Protein AF-R6PJM7-F1 (afdb_monomer_lite)

Foldseek 3Di:
DALDLVQALVNLLCVLVVQCVVCVVVPPVALVSSVVVVCVVPVSQCDDPHPSNLSNLLSSLLVCLVVVRHDPVSVVVCVVNLVCLVVVVHVVSHDPVRNVVSVVSSVSSPVRPPPDPPPPPDPDD

pLDDT: mean 83.33, std 14.39, range [41.56, 96.88]

Sequence (125 aa):
MRVDPELTYQDYKDGVIGCFNLLGRKGCETAEKITNWMADEDDDLLIKDSTSLAIWIITIGEYEIRHNILEKRVHNQLCHHIPRFLDGVYDDDLSEEEHKQMQADVDYILSKVEMYDVVDSDDED

Radius of gyration: 15.07 Å; chains: 1; bounding box: 40×40×33 Å

Secondary structure (DSSP, 8-state):
--S-SSS-HHHHHHHHHHHHHHHHHTT--SHHHHHHHHHHHTGGGG-TT-HHHHHHHHHHHHHHHHTT---HHHHHHHHHHHHHHHTTTTGGGS-HHHHHHHHHHHHHHHHHS-S----------

Structure (mmCIF, N/CA/C/O backbone):
data_AF-R6PJM7-F1
#
_entry.id   AF-R6PJM7-F1
#
loop_
_atom_site.group_PDB
_atom_site.id
_atom_site.type_symbol
_atom_site.label_atom_id
_atom_site.label_alt_id
_atom_site.label_comp_id
_atom_site.label_asym_id
_atom_site.label_entity_id
_atom_site.label_seq_id
_atom_site.pdbx_PDB_ins_code
_atom_site.Cartn_x
_atom_site.Cartn_y
_atom_site.Cartn_z
_atom_site.occupancy
_atom_site.B_iso_or_equiv
_atom_site.auth_seq_id
_atom_site.auth_comp_id
_atom_site.auth_asym_id
_atom_site.auth_atom_id
_atom_site.pdbx_PDB_model_num
ATOM 1 N N . MET A 1 1 ? -2.126 -6.120 15.341 1.00 74.94 1 MET A N 1
ATOM 2 C CA . MET A 1 1 ? -0.905 -5.718 16.066 1.00 74.94 1 MET A CA 1
ATOM 3 C C . MET A 1 1 ? 0.077 -5.154 15.061 1.00 74.94 1 MET A C 1
ATOM 5 O O . MET A 1 1 ? 0.455 -5.860 14.124 1.00 74.94 1 MET A O 1
ATOM 9 N N . ARG A 1 2 ? 0.454 -3.890 15.239 1.00 83.38 2 ARG A N 1
ATOM 10 C CA . ARG A 1 2 ? 1.507 -3.213 14.472 1.00 83.38 2 ARG A CA 1
ATOM 11 C C . ARG A 1 2 ? 2.896 -3.722 14.872 1.00 83.38 2 ARG A C 1
ATOM 13 O O . ARG A 1 2 ? 3.143 -3.922 16.058 1.00 83.38 2 ARG A O 1
ATOM 20 N N . VAL A 1 3 ? 3.773 -3.954 13.893 1.00 79.88 3 VAL A N 1
ATOM 21 C CA . VAL A 1 3 ? 5.138 -4.460 14.135 1.00 79.88 3 VAL A CA 1
ATOM 22 C C . VAL A 1 3 ? 6.017 -3.346 14.692 1.00 79.88 3 VAL A C 1
ATOM 24 O O . VAL A 1 3 ? 6.644 -3.515 15.733 1.00 79.88 3 VAL A O 1
ATOM 27 N N . ASP A 1 4 ? 6.004 -2.200 14.015 1.00 79.94 4 ASP A N 1
ATOM 28 C CA . ASP A 1 4 ? 6.725 -1.004 14.425 1.00 79.94 4 ASP A CA 1
ATOM 29 C C . ASP A 1 4 ? 5.717 0.125 14.704 1.00 79.94 4 ASP A C 1
ATOM 31 O O . ASP A 1 4 ? 5.130 0.676 13.762 1.00 79.94 4 ASP A O 1
ATOM 35 N N . PRO A 1 5 ? 5.439 0.423 15.987 1.00 76.75 5 PRO A N 1
ATOM 36 C CA . PRO A 1 5 ? 4.537 1.500 16.373 1.00 76.75 5 PRO A CA 1
ATOM 37 C C . PRO A 1 5 ? 5.159 2.897 16.242 1.00 76.75 5 PRO A C 1
ATOM 39 O O . PRO A 1 5 ? 4.427 3.875 16.390 1.00 76.75 5 PRO A O 1
ATOM 42 N N . GLU A 1 6 ? 6.469 3.013 15.995 1.00 83.25 6 GLU A N 1
ATOM 43 C CA . GLU A 1 6 ? 7.144 4.299 15.783 1.00 83.25 6 GLU A CA 1
ATOM 44 C C . GLU A 1 6 ? 7.070 4.748 14.317 1.00 83.25 6 GLU A C 1
ATOM 46 O O . GLU A 1 6 ? 6.941 5.945 14.059 1.00 83.25 6 GLU A O 1
ATOM 51 N N . LEU A 1 7 ? 7.095 3.808 13.366 1.00 86.75 7 LEU A N 1
ATOM 52 C CA . LEU A 1 7 ? 6.918 4.102 11.940 1.00 86.75 7 LEU A CA 1
ATOM 53 C C . LEU A 1 7 ? 5.462 4.409 11.620 1.00 86.75 7 LEU A C 1
ATOM 55 O O . LEU A 1 7 ? 4.611 3.559 11.858 1.00 86.75 7 LEU A O 1
ATOM 59 N N . THR A 1 8 ? 5.181 5.557 11.004 1.00 90.75 8 THR A N 1
ATOM 60 C CA . THR A 1 8 ? 3.849 5.991 10.547 1.00 90.75 8 THR A CA 1
ATOM 61 C C . THR A 1 8 ? 3.556 5.568 9.107 1.00 90.75 8 THR A C 1
ATOM 63 O O . THR A 1 8 ? 4.475 5.254 8.356 1.00 90.75 8 THR A O 1
ATOM 66 N N . TYR A 1 9 ? 2.290 5.624 8.670 1.00 91.12 9 TYR A N 1
ATOM 67 C CA . TYR A 1 9 ? 1.918 5.405 7.258 1.00 91.12 9 TYR A CA 1
ATOM 68 C C . TYR A 1 9 ? 2.775 6.225 6.275 1.00 91.12 9 TYR A C 1
ATOM 70 O O . TYR A 1 9 ? 3.235 5.711 5.254 1.00 91.12 9 TYR A O 1
ATOM 78 N N . GLN A 1 10 ? 3.038 7.494 6.602 1.00 92.25 10 GLN A N 1
ATOM 79 C CA . GLN A 1 10 ? 3.856 8.370 5.766 1.00 92.25 10 GLN A CA 1
ATOM 80 C C . GLN A 1 10 ? 5.313 7.894 5.678 1.00 92.25 10 GLN A C 1
ATOM 82 O O . GLN A 1 10 ? 5.905 7.998 4.605 1.00 92.25 10 GLN A O 1
ATOM 87 N N . ASP A 1 11 ? 5.868 7.319 6.749 1.00 91.88 11 ASP A N 1
ATOM 88 C CA . ASP A 1 11 ? 7.233 6.779 6.740 1.00 91.88 11 ASP A CA 1
ATOM 89 C C . ASP A 1 11 ? 7.362 5.598 5.767 1.00 91.88 11 ASP A C 1
ATOM 91 O O . ASP A 1 11 ? 8.323 5.538 4.996 1.00 91.88 11 ASP A O 1
ATOM 95 N N . TYR A 1 12 ? 6.360 4.708 5.708 1.00 90.06 12 TYR A N 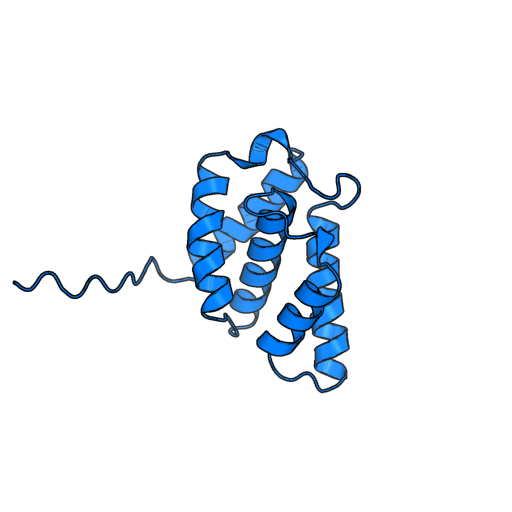1
ATOM 96 C CA . TYR A 1 12 ? 6.326 3.636 4.700 1.00 90.06 12 TYR A CA 1
ATOM 97 C C . TYR A 1 12 ? 6.282 4.214 3.278 1.00 90.06 12 TYR A C 1
ATOM 99 O O . TYR A 1 12 ? 6.999 3.746 2.389 1.00 90.06 12 TYR A O 1
ATOM 107 N N . LYS A 1 13 ? 5.488 5.268 3.058 1.00 91.88 13 LYS A N 1
ATOM 108 C CA . LYS A 1 13 ? 5.356 5.936 1.754 1.00 91.88 13 LYS A CA 1
ATOM 109 C C . LYS A 1 13 ? 6.645 6.602 1.296 1.00 91.88 13 LYS A C 1
ATOM 111 O O . LYS A 1 13 ? 7.066 6.414 0.150 1.00 91.88 13 LYS A O 1
ATOM 116 N N . ASP A 1 14 ? 7.303 7.319 2.194 1.00 92.94 14 ASP A N 1
ATOM 117 C CA . ASP A 1 14 ? 8.593 7.946 1.927 1.00 92.94 14 ASP A CA 1
ATOM 118 C C . ASP A 1 14 ? 9.682 6.891 1.690 1.00 92.94 14 ASP A C 1
ATOM 120 O O . ASP A 1 14 ? 10.515 7.060 0.793 1.00 92.94 14 ASP A O 1
ATOM 124 N N . GLY A 1 15 ? 9.629 5.765 2.410 1.00 90.25 15 GLY A N 1
ATOM 125 C CA . GLY A 1 15 ? 10.497 4.604 2.207 1.00 90.25 15 GLY A CA 1
ATOM 126 C C . GLY A 1 15 ? 10.366 3.994 0.809 1.00 90.25 15 GLY A C 1
ATOM 127 O O . GLY A 1 15 ? 11.374 3.843 0.110 1.00 90.25 15 GLY A O 1
ATOM 128 N N . VAL A 1 16 ? 9.136 3.716 0.356 1.00 90.44 16 VAL A N 1
ATOM 129 C CA . VAL A 1 16 ? 8.848 3.210 -1.003 1.00 90.44 16 VAL A CA 1
ATOM 130 C C . VAL A 1 16 ? 9.390 4.167 -2.060 1.00 90.44 16 VAL A C 1
ATOM 132 O O . VAL A 1 16 ? 10.202 3.775 -2.905 1.00 90.44 16 VAL A O 1
ATOM 135 N N . ILE A 1 17 ? 9.030 5.447 -1.983 1.00 91.12 17 ILE A N 1
ATOM 136 C CA . ILE A 1 17 ? 9.485 6.460 -2.945 1.00 91.12 17 ILE A CA 1
ATOM 137 C C . ILE A 1 17 ? 11.017 6.581 -2.932 1.00 91.12 17 ILE A C 1
ATOM 139 O O . ILE A 1 17 ? 11.650 6.669 -3.991 1.00 91.12 17 ILE A O 1
ATOM 143 N N . GLY A 1 18 ? 11.630 6.581 -1.749 1.00 91.06 18 GLY A N 1
ATOM 144 C CA . GLY A 1 18 ? 13.076 6.645 -1.566 1.00 91.06 18 GLY A CA 1
ATOM 145 C C . GLY A 1 18 ? 13.798 5.474 -2.230 1.00 91.06 18 GLY A C 1
ATOM 146 O O . GLY A 1 18 ? 14.752 5.690 -2.985 1.00 91.06 18 GLY A O 1
ATOM 147 N N . CYS A 1 19 ? 13.312 4.251 -2.020 1.00 88.44 19 CYS A N 1
ATOM 148 C CA . CYS A 1 19 ? 13.903 3.043 -2.588 1.00 88.44 19 CYS A CA 1
ATOM 149 C C . CYS A 1 19 ? 13.757 2.989 -4.106 1.00 88.44 19 CYS A C 1
ATOM 151 O O . CYS A 1 19 ? 14.753 2.759 -4.793 1.00 88.44 19 CYS A O 1
ATOM 153 N N . PHE A 1 20 ? 12.575 3.283 -4.654 1.00 89.06 20 PHE A N 1
ATOM 154 C CA . PHE A 1 20 ? 12.390 3.326 -6.107 1.00 89.06 20 PHE A CA 1
ATOM 155 C C . PHE A 1 20 ? 13.270 4.393 -6.771 1.00 89.06 20 PHE A C 1
ATOM 157 O O . PHE A 1 20 ? 13.893 4.135 -7.804 1.00 89.06 20 PHE A O 1
ATOM 164 N N . ASN A 1 21 ? 13.419 5.565 -6.149 1.00 88.31 21 ASN A N 1
ATOM 165 C CA . ASN A 1 21 ? 14.322 6.606 -6.641 1.00 88.31 21 ASN A CA 1
ATOM 166 C C . ASN A 1 21 ? 15.799 6.191 -6.576 1.00 88.31 21 ASN A C 1
ATOM 168 O O . ASN A 1 21 ? 16.570 6.485 -7.494 1.00 88.31 21 ASN A O 1
ATOM 172 N N . LEU A 1 22 ? 16.220 5.542 -5.489 1.00 86.62 22 LEU A N 1
ATOM 173 C CA . LEU A 1 22 ? 17.607 5.136 -5.278 1.00 86.62 22 LEU A CA 1
ATOM 174 C C . LEU A 1 22 ? 17.996 3.962 -6.179 1.00 86.62 22 LEU A C 1
ATOM 176 O O . LEU A 1 22 ? 19.015 4.019 -6.871 1.00 86.62 22 LEU A O 1
ATOM 180 N N . LEU A 1 23 ? 17.204 2.895 -6.149 1.00 81.81 23 LEU A N 1
ATOM 181 C CA . LEU A 1 23 ? 17.490 1.641 -6.834 1.00 81.81 23 LEU A CA 1
ATOM 182 C C . LEU A 1 23 ? 17.188 1.737 -8.329 1.00 81.81 23 LEU A C 1
ATOM 184 O O . LEU A 1 23 ? 17.990 1.249 -9.129 1.00 81.81 23 LEU A O 1
ATOM 188 N N . GLY A 1 24 ? 16.156 2.491 -8.719 1.00 76.50 24 GLY A N 1
ATOM 189 C CA . GLY A 1 24 ? 15.920 2.835 -10.121 1.00 76.50 24 GLY A CA 1
ATOM 190 C C . GLY A 1 24 ? 17.112 3.573 -10.746 1.00 76.50 24 GLY A C 1
ATOM 191 O O . GLY A 1 24 ? 17.500 3.289 -11.875 1.00 76.50 24 GLY A O 1
ATOM 192 N N . ARG A 1 25 ? 17.789 4.455 -9.992 1.00 78.00 25 ARG A N 1
ATOM 193 C CA . ARG A 1 25 ? 19.028 5.122 -10.447 1.00 78.00 25 ARG A CA 1
ATOM 194 C C . ARG A 1 25 ? 20.254 4.207 -10.480 1.00 78.00 25 ARG A C 1
ATOM 196 O O . ARG A 1 25 ? 21.166 4.463 -11.261 1.00 78.00 25 ARG A O 1
ATOM 203 N N . LYS A 1 26 ? 20.306 3.179 -9.630 1.00 76.69 26 LYS A N 1
ATOM 204 C CA . LYS A 1 26 ? 21.425 2.220 -9.547 1.00 76.69 26 LYS A CA 1
ATOM 205 C C . LYS A 1 26 ? 21.355 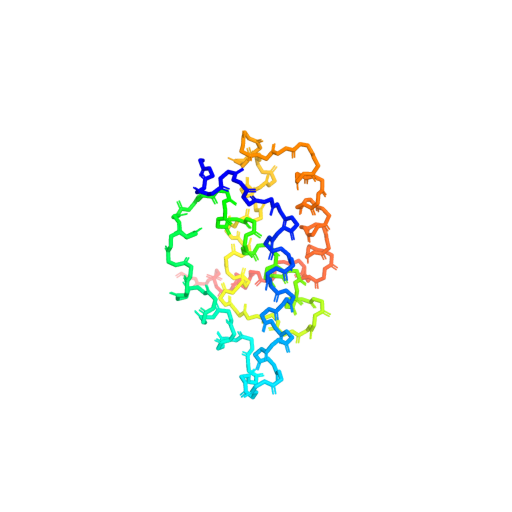1.100 -10.596 1.00 76.69 26 LYS A C 1
ATOM 207 O O . LYS A 1 26 ? 22.246 0.256 -10.614 1.00 76.69 26 LYS A O 1
ATOM 212 N N . GLY A 1 27 ? 20.344 1.092 -11.467 1.00 70.06 27 GLY A N 1
ATOM 213 C CA . GLY A 1 27 ? 20.166 0.050 -12.483 1.00 70.06 27 GLY A CA 1
ATOM 214 C C . GLY A 1 27 ? 19.441 -1.198 -11.968 1.00 70.06 27 GLY A C 1
ATOM 215 O O . GLY A 1 27 ? 19.490 -2.246 -12.610 1.00 70.06 27 GLY A O 1
ATOM 216 N N . CYS A 1 28 ? 18.750 -1.115 -10.825 1.00 72.94 28 CYS A N 1
ATOM 217 C CA . CYS A 1 28 ? 17.694 -2.073 -10.501 1.00 72.94 28 CYS A CA 1
ATOM 218 C C . CYS A 1 28 ? 16.467 -1.682 -11.330 1.00 72.94 28 CYS A C 1
ATOM 220 O O . CYS A 1 28 ? 15.676 -0.839 -10.928 1.00 72.94 28 CYS A O 1
ATOM 222 N N . GLU A 1 29 ? 16.370 -2.232 -12.538 1.00 70.69 29 GLU A N 1
ATOM 223 C CA . GLU A 1 29 ? 15.429 -1.739 -13.556 1.00 70.69 29 GLU A CA 1
ATOM 224 C C . GLU A 1 29 ? 13.973 -2.190 -13.355 1.00 70.69 29 GLU A C 1
ATOM 226 O O . GLU A 1 29 ? 13.070 -1.604 -13.943 1.00 70.69 29 GLU A O 1
ATOM 231 N N . THR A 1 30 ? 13.720 -3.219 -12.543 1.00 84.62 30 THR A N 1
ATOM 232 C CA . THR A 1 30 ? 12.382 -3.813 -12.378 1.00 84.62 30 THR A CA 1
ATOM 233 C C . THR A 1 30 ? 11.820 -3.538 -10.990 1.00 84.62 30 THR A C 1
ATOM 235 O O . THR A 1 30 ? 12.557 -3.715 -10.014 1.00 84.62 30 THR A O 1
ATOM 238 N N . ALA A 1 31 ? 10.521 -3.226 -10.906 1.00 84.69 31 ALA A N 1
ATOM 239 C CA . ALA A 1 31 ? 9.777 -3.148 -9.644 1.00 84.69 31 ALA A CA 1
ATOM 240 C C . ALA A 1 31 ? 10.054 -4.374 -8.765 1.00 84.69 31 ALA A C 1
ATOM 242 O O . ALA A 1 31 ? 10.422 -4.203 -7.607 1.00 84.69 31 ALA A O 1
ATOM 243 N N . GLU A 1 32 ? 10.076 -5.567 -9.373 1.00 86.44 32 GLU A N 1
ATOM 244 C CA . GLU A 1 32 ? 10.347 -6.839 -8.705 1.00 86.44 32 GLU A CA 1
ATOM 245 C C . GLU A 1 32 ? 11.578 -6.801 -7.808 1.00 86.44 32 GLU A C 1
ATOM 247 O O . GLU A 1 32 ? 11.529 -7.051 -6.608 1.00 86.44 32 GLU A O 1
ATOM 252 N N . LYS A 1 33 ? 12.713 -6.448 -8.411 1.00 86.94 33 LYS A N 1
ATOM 253 C CA . LYS A 1 33 ? 14.008 -6.400 -7.734 1.00 86.94 33 LYS A CA 1
ATOM 254 C C . LYS A 1 33 ? 14.037 -5.354 -6.633 1.00 86.94 33 LYS A C 1
ATOM 256 O O . LYS A 1 33 ? 14.691 -5.582 -5.624 1.00 86.94 33 LYS A O 1
ATOM 261 N N . ILE A 1 34 ? 13.374 -4.218 -6.843 1.00 85.69 34 ILE A N 1
ATOM 262 C CA . ILE A 1 34 ? 13.336 -3.130 -5.867 1.00 85.69 34 ILE A CA 1
ATOM 263 C C . ILE A 1 34 ? 12.537 -3.585 -4.651 1.00 85.69 34 ILE A C 1
ATOM 265 O O . ILE A 1 34 ? 13.072 -3.590 -3.551 1.00 85.69 34 ILE A O 1
ATOM 269 N N . THR A 1 35 ? 11.300 -4.037 -4.834 1.00 84.62 35 THR A N 1
ATOM 270 C CA . THR A 1 35 ? 10.425 -4.403 -3.713 1.00 84.62 35 THR A CA 1
ATOM 271 C C . THR A 1 35 ? 10.791 -5.752 -3.086 1.00 84.62 35 THR A C 1
ATOM 273 O O . THR A 1 35 ? 10.533 -5.934 -1.904 1.00 84.62 35 THR A O 1
ATOM 276 N N . ASN A 1 36 ? 11.465 -6.665 -3.806 1.00 84.81 36 ASN A N 1
ATOM 277 C CA . ASN A 1 36 ? 12.138 -7.822 -3.190 1.00 84.81 36 ASN A CA 1
ATOM 278 C C . ASN A 1 36 ? 13.280 -7.378 -2.277 1.00 84.81 36 ASN A C 1
ATOM 280 O O . ASN A 1 36 ? 13.340 -7.824 -1.143 1.00 84.81 36 ASN A O 1
ATOM 284 N N . TRP A 1 37 ? 14.147 -6.468 -2.737 1.00 84.75 37 TRP A N 1
ATOM 285 C CA . TRP A 1 37 ? 15.231 -5.955 -1.896 1.00 84.75 37 TRP A CA 1
ATOM 286 C C . TRP A 1 37 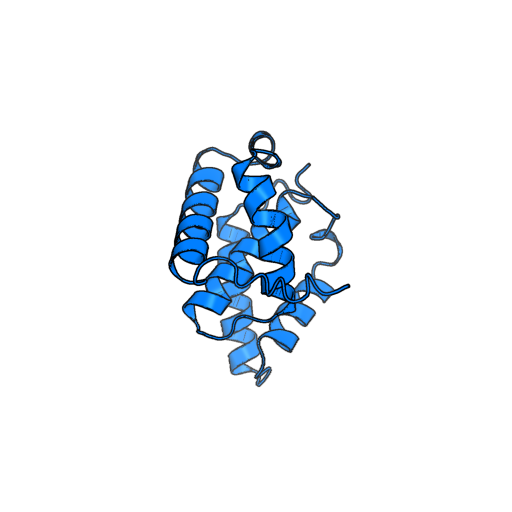? 14.692 -5.253 -0.646 1.00 84.75 37 TRP A C 1
ATOM 288 O O . TRP A 1 37 ? 15.230 -5.440 0.436 1.00 84.75 37 TRP A O 1
ATOM 298 N N . MET A 1 38 ? 13.606 -4.486 -0.781 1.00 83.88 38 MET A N 1
ATOM 299 C CA . MET A 1 38 ? 12.972 -3.852 0.375 1.00 83.88 38 MET A CA 1
ATOM 300 C C . MET A 1 38 ? 12.358 -4.884 1.334 1.00 83.88 38 MET A C 1
ATOM 302 O O . MET A 1 38 ? 12.424 -4.691 2.536 1.00 83.88 38 MET A O 1
ATOM 306 N N . ALA A 1 39 ? 11.784 -5.979 0.824 1.00 79.88 39 ALA A N 1
ATOM 307 C CA . ALA A 1 39 ? 11.279 -7.063 1.667 1.00 79.88 39 ALA A CA 1
ATOM 308 C C . ALA A 1 39 ? 12.407 -7.831 2.381 1.00 79.88 39 ALA A C 1
ATOM 310 O O . ALA A 1 39 ? 12.232 -8.195 3.536 1.00 79.88 39 ALA A O 1
ATOM 311 N N . ASP A 1 40 ? 13.548 -8.043 1.715 1.00 78.06 40 ASP A N 1
ATOM 312 C CA . ASP A 1 40 ? 14.715 -8.737 2.280 1.00 78.06 40 ASP A CA 1
ATOM 313 C C . ASP A 1 40 ? 15.429 -7.904 3.367 1.00 78.06 40 ASP A C 1
ATOM 315 O O . ASP A 1 40 ? 15.982 -8.461 4.313 1.00 78.06 40 ASP A O 1
ATOM 319 N N . GLU A 1 41 ? 15.464 -6.572 3.233 1.00 71.19 41 GLU A N 1
ATOM 320 C CA . GLU A 1 41 ? 16.069 -5.680 4.240 1.00 71.19 41 GLU A CA 1
ATOM 321 C C . GLU A 1 41 ? 15.175 -5.495 5.473 1.00 71.19 41 GLU A C 1
ATOM 323 O O . GLU A 1 41 ? 15.685 -5.266 6.568 1.00 71.19 41 GLU A O 1
ATOM 328 N N . ASP A 1 42 ? 13.861 -5.640 5.306 1.00 68.12 42 ASP A N 1
ATOM 329 C CA . ASP A 1 42 ? 12.862 -5.448 6.353 1.00 68.12 42 ASP A CA 1
ATOM 330 C C . ASP A 1 42 ? 12.101 -6.754 6.670 1.00 68.12 42 ASP A C 1
ATOM 332 O O . ASP A 1 42 ? 10.868 -6.806 6.706 1.00 68.12 42 ASP A O 1
ATOM 336 N N . ASP A 1 43 ? 12.855 -7.823 6.949 1.00 57.00 43 ASP A N 1
ATOM 337 C CA . ASP A 1 43 ? 12.334 -9.152 7.323 1.00 57.00 43 ASP A CA 1
ATOM 338 C C . ASP A 1 43 ? 11.406 -9.099 8.565 1.00 57.00 43 ASP A C 1
ATOM 340 O O . ASP A 1 43 ? 10.470 -9.893 8.698 1.00 57.00 43 ASP A O 1
ATOM 344 N N . ASP A 1 44 ? 11.614 -8.124 9.460 1.00 53.75 44 ASP A N 1
ATOM 345 C CA . ASP A 1 44 ? 10.792 -7.925 10.660 1.00 53.75 44 ASP A CA 1
ATOM 346 C C . ASP A 1 44 ? 9.460 -7.197 10.371 1.00 53.75 44 ASP A C 1
ATOM 348 O O . ASP A 1 44 ? 8.492 -7.401 11.105 1.00 53.75 44 ASP A O 1
ATOM 352 N N . LEU A 1 45 ? 9.339 -6.412 9.286 1.00 55.47 45 LEU A N 1
ATOM 353 C CA . LEU A 1 45 ? 8.123 -5.637 8.954 1.00 55.47 45 LEU A CA 1
ATOM 354 C C . LEU A 1 45 ? 6.949 -6.504 8.459 1.00 55.47 45 LEU A C 1
ATOM 356 O O . LEU A 1 45 ? 5.814 -6.025 8.360 1.00 55.47 45 LEU A O 1
ATOM 360 N N . LEU A 1 46 ? 7.194 -7.785 8.169 1.00 61.81 46 LEU A N 1
ATOM 361 C CA . LEU A 1 46 ? 6.289 -8.668 7.427 1.00 61.81 46 LEU A CA 1
ATOM 362 C C . LEU A 1 46 ? 5.687 -9.780 8.296 1.00 61.81 46 LEU A C 1
ATOM 364 O O . LEU A 1 46 ? 5.481 -10.909 7.837 1.00 61.81 46 LEU A O 1
ATOM 368 N N . ILE A 1 47 ? 5.334 -9.477 9.553 1.00 74.94 47 ILE A N 1
ATOM 369 C CA . ILE A 1 47 ? 4.474 -10.391 10.315 1.00 74.94 47 ILE A CA 1
ATOM 370 C C . ILE A 1 47 ? 3.168 -10.559 9.534 1.00 74.94 47 ILE A C 1
ATOM 372 O O . ILE A 1 47 ? 2.470 -9.585 9.230 1.00 74.94 47 ILE A O 1
ATOM 376 N N . LYS A 1 48 ? 2.848 -11.814 9.203 1.00 78.25 48 LYS A N 1
ATOM 377 C CA . LYS A 1 48 ? 1.658 -12.168 8.431 1.00 78.25 48 LYS A CA 1
ATOM 378 C C . LYS A 1 48 ? 0.404 -11.555 9.061 1.00 78.25 48 LYS A C 1
ATOM 380 O O . LYS A 1 48 ? 0.193 -11.667 10.265 1.00 78.25 48 LYS A O 1
ATOM 385 N N . ASP A 1 49 ? -0.424 -10.940 8.219 1.00 77.75 49 ASP A N 1
ATOM 386 C CA . ASP A 1 49 ? -1.675 -10.272 8.599 1.00 77.75 49 ASP A CA 1
ATOM 387 C C . ASP A 1 49 ? -1.513 -9.107 9.605 1.00 77.75 49 ASP A C 1
ATOM 389 O O . ASP A 1 49 ? -2.497 -8.680 10.208 1.00 77.75 49 ASP A O 1
ATOM 393 N N . SER A 1 50 ? -0.303 -8.555 9.773 1.00 88.19 50 SER A N 1
ATOM 394 C CA . SER A 1 50 ? -0.079 -7.343 10.574 1.00 88.19 50 SER A CA 1
ATOM 395 C C . SER A 1 50 ? -0.522 -6.068 9.850 1.00 88.19 50 SER A C 1
ATOM 397 O O . SER A 1 50 ? -0.587 -6.008 8.620 1.00 88.19 50 SER A O 1
ATOM 399 N N . THR A 1 51 ? -0.775 -5.017 10.630 1.00 90.56 51 THR A N 1
ATOM 400 C CA . THR A 1 51 ? -1.092 -3.682 10.104 1.00 90.56 51 THR A CA 1
ATOM 401 C C . THR A 1 51 ? 0.086 -3.089 9.334 1.00 90.56 51 THR A C 1
ATOM 403 O O . THR A 1 51 ? -0.116 -2.498 8.280 1.00 90.56 51 THR A O 1
ATOM 406 N N . SER A 1 52 ? 1.323 -3.319 9.790 1.00 89.62 52 SER A N 1
ATOM 407 C CA . SER A 1 52 ? 2.544 -2.900 9.084 1.00 89.62 52 SER A CA 1
ATOM 408 C C . SER A 1 52 ? 2.632 -3.507 7.682 1.00 89.62 52 SER A C 1
ATOM 410 O O . SER A 1 52 ? 2.846 -2.782 6.713 1.00 89.62 52 SER A O 1
ATOM 412 N N . LEU A 1 53 ? 2.367 -4.813 7.557 1.00 89.88 53 LEU A N 1
ATOM 413 C CA . LEU A 1 53 ? 2.322 -5.491 6.262 1.00 89.88 53 LEU A CA 1
ATOM 414 C C . LEU A 1 53 ? 1.235 -4.896 5.354 1.00 89.88 53 LEU A C 1
ATOM 416 O O . LEU A 1 53 ? 1.479 -4.663 4.174 1.00 89.88 53 LEU A O 1
ATOM 420 N N . ALA A 1 54 ? 0.046 -4.623 5.894 1.00 92.19 54 ALA A N 1
ATOM 421 C CA . ALA A 1 54 ? -1.042 -4.037 5.116 1.00 92.19 54 ALA A CA 1
ATOM 422 C C . ALA A 1 54 ? -0.693 -2.630 4.597 1.00 92.19 54 ALA A C 1
ATOM 424 O O . ALA A 1 54 ? -0.880 -2.359 3.410 1.00 92.19 54 ALA A O 1
ATOM 425 N N . ILE A 1 55 ? -0.140 -1.764 5.458 1.00 92.62 55 ILE A N 1
ATOM 426 C CA . ILE A 1 55 ? 0.341 -0.425 5.082 1.00 92.62 55 ILE A CA 1
ATOM 427 C C . ILE A 1 55 ? 1.379 -0.536 3.966 1.00 92.62 55 ILE A C 1
ATOM 429 O O . ILE A 1 55 ? 1.284 0.156 2.952 1.00 92.62 55 ILE A O 1
ATOM 433 N N . TRP A 1 56 ? 2.343 -1.438 4.128 1.00 91.25 56 TRP A N 1
ATOM 434 C CA . TRP A 1 56 ? 3.411 -1.648 3.162 1.00 91.25 56 TRP A CA 1
ATOM 435 C C . TRP A 1 56 ? 2.900 -2.073 1.786 1.00 91.25 56 TRP A C 1
ATOM 437 O O . TRP A 1 56 ? 3.224 -1.445 0.777 1.00 91.25 56 TRP A O 1
ATOM 447 N N . ILE A 1 57 ? 2.059 -3.108 1.744 1.00 92.25 57 ILE A N 1
ATOM 448 C CA . ILE A 1 57 ? 1.487 -3.635 0.502 1.00 92.25 57 ILE A CA 1
ATOM 449 C C . ILE A 1 57 ? 0.646 -2.574 -0.211 1.00 92.25 57 ILE A C 1
ATOM 451 O O . ILE A 1 57 ? 0.777 -2.416 -1.424 1.00 92.25 57 ILE A O 1
ATOM 455 N N . ILE A 1 58 ? -0.190 -1.832 0.521 1.00 94.12 58 ILE A N 1
ATOM 456 C CA . ILE A 1 58 ? -1.021 -0.769 -0.060 1.00 94.12 58 ILE A CA 1
ATOM 457 C C . ILE A 1 58 ? -0.149 0.365 -0.602 1.00 94.12 58 ILE A C 1
ATOM 459 O O . ILE A 1 58 ? -0.378 0.823 -1.719 1.00 94.12 58 ILE A O 1
ATOM 463 N N . THR A 1 59 ? 0.900 0.749 0.122 1.00 94.12 59 THR A N 1
ATOM 464 C CA . THR A 1 59 ? 1.849 1.778 -0.319 1.00 94.12 59 THR A CA 1
ATOM 465 C C . THR A 1 59 ? 2.575 1.376 -1.608 1.00 94.12 59 THR A C 1
ATOM 467 O O . THR A 1 59 ? 2.650 2.169 -2.550 1.00 94.12 59 THR A O 1
ATOM 470 N N . ILE A 1 60 ? 3.093 0.143 -1.684 1.00 92.50 60 ILE A N 1
ATOM 471 C CA . ILE A 1 60 ? 3.734 -0.379 -2.901 1.00 92.50 60 ILE A CA 1
ATOM 472 C C . ILE A 1 60 ? 2.724 -0.439 -4.046 1.00 92.50 60 ILE A C 1
ATOM 474 O O . ILE A 1 60 ? 3.015 0.026 -5.145 1.00 92.50 60 ILE A O 1
ATOM 478 N N . GLY A 1 61 ? 1.533 -0.980 -3.791 1.00 92.81 61 GLY A N 1
ATOM 479 C CA . GLY A 1 61 ? 0.473 -1.106 -4.784 1.00 92.81 61 GLY A CA 1
ATOM 480 C C . GLY A 1 61 ? 0.070 0.228 -5.398 1.00 92.81 61 GLY A C 1
ATOM 481 O O . GLY A 1 61 ? 0.020 0.353 -6.621 1.00 92.81 61 GLY A O 1
ATOM 482 N N . GLU A 1 62 ? -0.161 1.237 -4.558 1.00 95.25 62 GLU A N 1
ATOM 483 C CA . GLU A 1 62 ? -0.465 2.603 -4.987 1.00 95.25 62 GLU A CA 1
ATOM 484 C C . GLU A 1 62 ? 0.632 3.146 -5.903 1.00 95.25 62 GLU A C 1
ATOM 486 O O . GLU A 1 62 ? 0.341 3.622 -7.005 1.00 95.25 62 GLU A O 1
ATOM 491 N N . TYR A 1 63 ? 1.894 3.009 -5.483 1.00 93.31 63 TYR A N 1
ATOM 492 C CA . TYR A 1 63 ? 3.044 3.447 -6.263 1.00 93.31 63 TYR A CA 1
ATOM 493 C C . TYR A 1 63 ? 3.103 2.735 -7.620 1.00 93.31 63 TYR A C 1
ATOM 495 O O . TYR A 1 63 ? 3.159 3.381 -8.668 1.00 93.31 63 TYR A O 1
ATOM 503 N N . GLU A 1 64 ? 3.055 1.406 -7.639 1.00 91.81 64 GLU A N 1
ATOM 504 C CA . GLU A 1 64 ? 3.172 0.646 -8.880 1.00 91.81 64 GLU A CA 1
ATOM 505 C C . GLU A 1 64 ? 2.023 0.939 -9.856 1.00 91.81 64 GLU A C 1
ATOM 507 O O . GLU A 1 64 ? 2.255 1.063 -11.062 1.00 91.81 64 GLU A O 1
ATOM 512 N N . ILE A 1 65 ? 0.798 1.126 -9.356 1.00 91.62 65 ILE A N 1
ATOM 513 C CA . ILE A 1 65 ? -0.363 1.533 -10.162 1.00 91.62 65 ILE A CA 1
ATOM 514 C C . ILE A 1 65 ? -0.163 2.932 -10.736 1.00 91.62 65 ILE A C 1
ATOM 516 O O . ILE A 1 65 ? -0.342 3.137 -11.940 1.00 9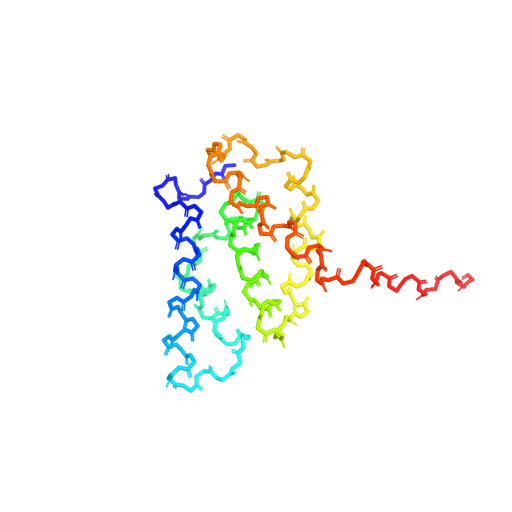1.62 65 ILE A O 1
ATOM 520 N N . ARG A 1 66 ? 0.262 3.894 -9.910 1.00 91.12 66 ARG A N 1
ATOM 521 C CA . ARG A 1 66 ? 0.545 5.271 -10.343 1.00 91.12 66 ARG A CA 1
ATOM 522 C C . ARG A 1 66 ? 1.611 5.324 -11.437 1.00 91.12 66 ARG A C 1
ATOM 524 O O . ARG A 1 66 ? 1.575 6.213 -12.290 1.00 91.12 66 ARG A O 1
ATOM 531 N N . HIS A 1 67 ? 2.534 4.370 -11.424 1.00 89.62 67 HIS A N 1
ATOM 532 C CA . HIS A 1 67 ? 3.631 4.255 -12.377 1.00 89.62 67 HIS A CA 1
ATOM 533 C C . HIS A 1 67 ? 3.382 3.246 -13.516 1.00 89.62 67 HIS A C 1
ATOM 535 O O . HIS A 1 67 ? 4.250 3.102 -14.376 1.00 89.62 67 HIS A O 1
ATOM 541 N N . ASN A 1 68 ? 2.205 2.608 -13.586 1.00 88.69 68 ASN A N 1
ATOM 542 C CA . ASN A 1 68 ? 1.842 1.596 -14.590 1.00 88.69 68 ASN A CA 1
ATOM 543 C C . ASN A 1 68 ? 2.833 0.411 -14.662 1.00 88.69 68 ASN A C 1
ATOM 545 O O . ASN A 1 68 ? 3.216 -0.039 -15.744 1.00 88.69 68 ASN A O 1
ATOM 549 N N . ILE A 1 69 ? 3.265 -0.068 -13.495 1.00 88.69 69 ILE A N 1
ATOM 550 C CA . ILE A 1 69 ? 4.223 -1.173 -13.310 1.00 88.69 69 ILE A CA 1
ATOM 551 C C . ILE A 1 69 ? 3.714 -2.232 -12.317 1.00 88.69 69 ILE A C 1
ATOM 553 O O . ILE A 1 69 ? 4.521 -2.976 -11.773 1.00 88.69 69 ILE A O 1
ATOM 557 N N . LEU A 1 70 ? 2.395 -2.290 -12.076 1.00 90.19 70 LEU A N 1
ATOM 558 C CA . LEU A 1 70 ? 1.781 -3.195 -11.097 1.00 90.19 70 LEU A CA 1
ATOM 559 C C . LEU A 1 70 ? 2.174 -4.655 -11.332 1.00 90.19 70 LEU A C 1
ATOM 561 O O . LEU A 1 70 ? 1.870 -5.248 -12.373 1.00 90.19 70 LEU A O 1
ATOM 565 N N . GLU A 1 71 ? 2.799 -5.251 -10.325 1.00 88.00 71 GLU A N 1
ATOM 566 C CA . GLU A 1 71 ? 3.201 -6.647 -10.359 1.00 88.00 71 GLU A CA 1
ATOM 567 C C . GLU A 1 71 ? 2.070 -7.572 -9.910 1.00 88.00 71 GLU A C 1
ATOM 569 O O . GLU A 1 71 ? 1.358 -7.304 -8.942 1.00 88.00 71 GLU A O 1
ATOM 574 N N . LYS A 1 72 ? 1.953 -8.749 -10.543 1.00 87.75 72 LYS A N 1
ATOM 575 C CA . LYS A 1 72 ? 0.931 -9.751 -10.179 1.00 87.75 72 LYS A CA 1
ATOM 576 C C . LYS A 1 72 ? 0.980 -10.158 -8.704 1.00 87.75 72 LYS A C 1
ATOM 578 O O . LYS A 1 72 ? -0.059 -10.415 -8.107 1.00 87.75 72 LYS A O 1
ATOM 583 N N . ARG A 1 73 ? 2.171 -10.222 -8.097 1.00 87.75 73 ARG A N 1
ATOM 584 C CA . ARG A 1 73 ? 2.300 -10.562 -6.671 1.00 87.75 73 ARG A CA 1
ATOM 585 C C . ARG A 1 73 ? 1.739 -9.466 -5.766 1.00 87.75 73 ARG A C 1
ATOM 587 O O . ARG A 1 73 ? 1.082 -9.792 -4.786 1.00 87.75 73 ARG A O 1
ATOM 594 N N . VAL A 1 74 ? 1.974 -8.198 -6.114 1.00 89.38 74 VAL A N 1
ATOM 595 C CA . VAL A 1 74 ? 1.482 -7.043 -5.360 1.00 89.38 74 VAL A CA 1
ATOM 596 C C . VAL A 1 74 ? -0.024 -6.973 -5.530 1.00 89.38 74 VAL A C 1
ATOM 598 O O . VAL A 1 74 ? -0.734 -6.901 -4.537 1.00 89.38 74 VAL A O 1
ATOM 601 N N . HIS A 1 75 ? -0.523 -7.153 -6.754 1.00 90.31 75 HIS A N 1
ATOM 602 C CA . HIS A 1 75 ? -1.952 -7.291 -7.025 1.00 90.31 75 HIS A CA 1
ATOM 603 C C . HIS A 1 75 ? -2.616 -8.374 -6.157 1.00 90.31 75 HIS A C 1
ATOM 605 O O . HIS A 1 75 ? -3.600 -8.098 -5.479 1.00 90.31 75 HIS A O 1
ATOM 611 N N . ASN A 1 76 ? -2.052 -9.585 -6.095 1.00 89.75 76 ASN A N 1
ATOM 612 C CA . ASN A 1 76 ? -2.605 -10.663 -5.267 1.00 89.75 76 ASN A CA 1
ATOM 613 C C . ASN A 1 76 ? -2.640 -10.303 -3.772 1.00 89.75 76 ASN A C 1
ATOM 615 O O . ASN A 1 76 ? -3.589 -10.657 -3.075 1.00 89.75 76 ASN A O 1
ATOM 619 N N . GLN A 1 77 ? -1.621 -9.597 -3.277 1.00 90.69 77 GLN A N 1
ATOM 620 C CA . GLN A 1 77 ? -1.579 -9.122 -1.893 1.00 90.69 77 GLN A CA 1
ATOM 621 C C . GLN A 1 77 ? -2.598 -8.000 -1.651 1.00 90.69 77 GLN A C 1
ATOM 623 O O . GLN A 1 77 ? -3.276 -8.007 -0.625 1.00 90.69 77 GLN A O 1
ATOM 628 N N . LEU A 1 78 ? -2.781 -7.082 -2.603 1.00 92.56 78 LEU A N 1
ATOM 629 C CA . LEU A 1 78 ? -3.820 -6.051 -2.541 1.00 92.56 78 LEU A CA 1
ATOM 630 C C . LEU A 1 78 ? -5.216 -6.680 -2.454 1.00 92.56 78 LEU A C 1
ATOM 632 O O . LEU A 1 78 ? -6.007 -6.264 -1.609 1.00 92.56 78 LEU A O 1
ATOM 636 N N . CYS A 1 79 ? -5.496 -7.726 -3.239 1.00 91.00 79 CYS A N 1
ATOM 637 C CA . CYS A 1 79 ? -6.761 -8.466 -3.164 1.00 91.00 79 CYS A CA 1
ATOM 638 C C . CYS A 1 79 ? -7.008 -9.108 -1.789 1.00 91.00 79 CYS A C 1
ATOM 640 O O . CYS A 1 79 ? -8.159 -9.302 -1.409 1.00 91.00 79 CYS A O 1
ATOM 642 N N . HIS A 1 80 ? -5.955 -9.430 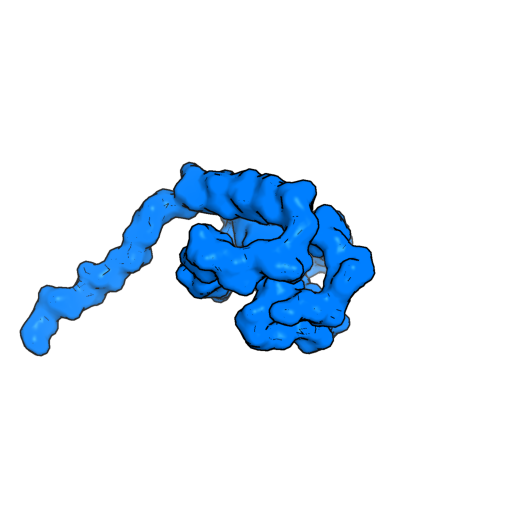-1.032 1.00 90.38 80 HIS A N 1
ATOM 643 C CA . HIS A 1 80 ? -6.075 -9.961 0.330 1.00 90.38 80 HIS A CA 1
ATOM 644 C C . HIS A 1 80 ? -6.214 -8.854 1.384 1.00 90.38 80 HIS A C 1
ATOM 646 O O . HIS A 1 80 ? -7.029 -8.970 2.298 1.00 90.38 80 HIS A O 1
ATOM 652 N N . HIS A 1 81 ? -5.433 -7.778 1.274 1.00 92.19 81 HIS A N 1
ATOM 653 C CA . HIS A 1 81 ? -5.324 -6.754 2.317 1.00 92.19 81 HIS A CA 1
ATOM 654 C C . HIS A 1 81 ? -6.359 -5.629 2.210 1.00 92.19 81 HIS A C 1
ATOM 656 O O . HIS A 1 81 ? -6.812 -5.143 3.246 1.00 92.19 81 HIS A O 1
ATOM 662 N N . ILE A 1 82 ? -6.782 -5.241 1.001 1.00 93.88 82 ILE A N 1
ATOM 663 C CA . ILE A 1 82 ? -7.773 -4.167 0.818 1.00 93.88 82 ILE A CA 1
ATOM 664 C C . ILE A 1 82 ? -9.124 -4.527 1.453 1.00 93.88 82 ILE A C 1
ATOM 666 O O . ILE A 1 82 ? -9.613 -3.723 2.245 1.00 93.88 82 ILE A O 1
ATOM 670 N N . PRO A 1 83 ? -9.730 -5.708 1.203 1.00 93.50 83 PRO A N 1
ATOM 671 C CA . PRO A 1 83 ? -11.006 -6.050 1.833 1.00 93.50 83 PRO A CA 1
ATOM 672 C C . PRO A 1 83 ? -10.923 -6.058 3.362 1.00 93.50 83 PRO A C 1
ATOM 674 O O . PRO A 1 83 ? -11.820 -5.566 4.031 1.00 93.50 83 PRO A O 1
ATOM 677 N N . ARG A 1 84 ? -9.807 -6.536 3.924 1.00 93.50 84 ARG A N 1
ATOM 678 C CA . ARG A 1 84 ? -9.591 -6.577 5.379 1.00 93.50 84 ARG A CA 1
ATOM 679 C C . ARG A 1 84 ? -9.473 -5.182 5.984 1.00 93.50 84 ARG A C 1
ATOM 681 O O . ARG A 1 84 ? -9.976 -4.956 7.078 1.00 93.50 84 ARG A O 1
ATOM 688 N N . PHE A 1 85 ? -8.824 -4.259 5.278 1.00 94.06 85 PHE A N 1
ATOM 689 C CA . PHE A 1 85 ? -8.808 -2.855 5.672 1.00 94.06 85 PHE A CA 1
ATOM 690 C C . PHE A 1 85 ? -10.221 -2.263 5.659 1.00 94.06 85 PHE A C 1
ATOM 692 O O . PHE A 1 85 ? -10.628 -1.671 6.648 1.00 94.06 85 PHE A O 1
ATOM 699 N N . LEU A 1 86 ? -10.999 -2.498 4.597 1.00 93.75 86 LEU A N 1
ATOM 700 C CA . LEU A 1 86 ? -12.383 -2.016 4.502 1.00 93.75 86 LEU A CA 1
ATOM 701 C C . LEU A 1 86 ? -13.316 -2.634 5.562 1.00 93.75 86 LEU A C 1
ATOM 703 O O . LEU A 1 86 ? -14.272 -1.987 5.983 1.00 93.75 86 LEU A O 1
ATOM 707 N N . ASP A 1 87 ? -13.023 -3.855 6.011 1.00 94.75 87 ASP A N 1
ATOM 708 C CA . ASP A 1 87 ? -13.712 -4.531 7.117 1.00 94.75 87 ASP A CA 1
ATOM 709 C C . ASP A 1 87 ? -13.264 -4.036 8.512 1.00 94.75 87 ASP A C 1
ATOM 711 O O . ASP A 1 87 ? -13.758 -4.530 9.528 1.00 94.75 87 ASP A O 1
ATOM 715 N N . GLY A 1 88 ? -12.325 -3.086 8.582 1.00 92.62 88 GLY A N 1
ATOM 716 C CA . GLY A 1 88 ? -11.839 -2.480 9.825 1.00 92.62 88 GLY A CA 1
ATOM 717 C C . GLY A 1 88 ? -10.856 -3.346 10.620 1.00 92.62 88 GLY A C 1
ATOM 718 O O . GLY A 1 88 ? -10.640 -3.121 11.809 1.00 92.62 88 GLY A O 1
ATOM 719 N N . VAL A 1 89 ? -10.239 -4.361 9.997 1.00 92.88 89 VAL A N 1
ATOM 720 C CA . VAL A 1 89 ? -9.320 -5.302 10.679 1.00 92.88 89 VAL A CA 1
ATOM 721 C C . VAL A 1 89 ? -8.097 -4.598 11.281 1.00 92.88 89 VAL A C 1
ATOM 723 O O . VAL A 1 89 ? -7.506 -5.105 12.234 1.00 92.88 89 VAL A O 1
ATOM 726 N N . TYR A 1 90 ? -7.706 -3.454 10.720 1.00 89.50 90 TYR A N 1
ATOM 727 C CA . TYR A 1 90 ? -6.491 -2.728 11.092 1.00 89.50 90 TYR A CA 1
ATOM 728 C C . TYR A 1 90 ? -6.759 -1.460 11.914 1.00 89.50 90 TYR A C 1
ATOM 730 O O . TYR A 1 90 ? -5.802 -0.831 12.364 1.00 89.50 90 TYR A O 1
ATOM 738 N N . ASP A 1 91 ? -8.025 -1.096 12.135 1.00 89.94 91 ASP A N 1
ATOM 739 C CA . ASP A 1 91 ? -8.422 0.204 12.693 1.00 89.94 91 ASP A CA 1
ATOM 740 C C . ASP A 1 91 ? -7.851 0.445 14.091 1.00 89.94 91 ASP A C 1
ATOM 742 O O . ASP A 1 91 ? -7.422 1.552 14.400 1.00 89.94 91 ASP A O 1
ATOM 746 N N . ASP A 1 92 ? -7.767 -0.605 14.913 1.00 89.56 92 ASP A N 1
ATOM 747 C CA . ASP A 1 92 ? -7.225 -0.529 16.275 1.00 89.56 92 ASP A CA 1
ATOM 748 C C . ASP A 1 92 ? -5.733 -0.135 16.317 1.00 89.56 92 ASP A C 1
ATOM 750 O O . ASP A 1 92 ? -5.253 0.374 17.331 1.00 89.56 92 ASP A O 1
ATOM 754 N N . ASP A 1 93 ? -4.985 -0.384 15.237 1.00 90.06 93 ASP A N 1
ATOM 755 C CA . ASP A 1 93 ? -3.544 -0.111 15.130 1.00 90.06 93 ASP A CA 1
ATOM 756 C C . ASP A 1 93 ? -3.230 1.173 14.328 1.00 90.06 93 ASP A C 1
ATOM 758 O O . ASP A 1 93 ? -2.060 1.570 14.223 1.00 90.06 93 ASP A O 1
ATOM 762 N N . LEU A 1 94 ? -4.251 1.808 13.740 1.00 90.81 94 LEU A N 1
ATOM 763 C CA . LEU A 1 94 ? -4.131 3.015 12.924 1.00 90.81 94 LEU A CA 1
ATOM 764 C C . LEU A 1 94 ? -4.622 4.236 13.699 1.00 90.81 94 LEU A C 1
ATOM 766 O O . LEU A 1 94 ? -5.691 4.239 14.304 1.00 90.81 94 LEU A O 1
ATOM 770 N N . SER A 1 95 ? -3.873 5.334 13.626 1.00 92.94 95 SER A N 1
ATOM 771 C CA . SER A 1 95 ? -4.439 6.631 14.002 1.00 92.94 95 SER A CA 1
ATOM 772 C C . SER A 1 95 ? -5.467 7.102 12.964 1.00 92.94 95 SER A C 1
ATOM 774 O O . SER A 1 95 ? -5.435 6.688 11.805 1.00 92.94 95 SER A O 1
ATOM 776 N N . GLU A 1 96 ? -6.351 8.033 13.342 1.00 93.81 96 GLU A N 1
ATOM 777 C CA . GLU A 1 96 ? -7.337 8.607 12.410 1.00 93.81 96 GLU A CA 1
ATOM 778 C C . GLU A 1 96 ? -6.690 9.204 11.149 1.00 93.81 96 GLU A C 1
ATOM 780 O O . GLU A 1 96 ? -7.255 9.130 10.058 1.00 93.81 96 GLU A O 1
ATOM 785 N N . GLU A 1 97 ? -5.506 9.806 11.283 1.00 94.38 97 GLU A N 1
ATOM 786 C CA . GLU A 1 97 ? -4.783 10.396 10.155 1.00 94.38 97 GLU A CA 1
ATOM 787 C C . GLU A 1 97 ? -4.187 9.328 9.237 1.00 94.38 97 GLU A C 1
ATOM 789 O O . GLU A 1 97 ? -4.277 9.450 8.016 1.00 94.38 97 GLU A O 1
ATOM 794 N N . GLU A 1 98 ? -3.641 8.251 9.798 1.00 94.56 98 GLU A N 1
ATOM 795 C CA . GLU A 1 98 ? -3.127 7.129 9.009 1.00 94.56 98 GLU A CA 1
ATOM 796 C C . GLU A 1 98 ? -4.248 6.383 8.299 1.00 94.56 98 GLU A C 1
ATOM 798 O O . GLU A 1 98 ? -4.114 6.067 7.120 1.00 94.56 98 GLU A O 1
ATOM 803 N N . HIS A 1 99 ? -5.386 6.183 8.967 1.00 95.38 99 HIS A N 1
ATOM 804 C CA . HIS A 1 99 ? -6.563 5.600 8.335 1.00 95.38 99 HIS A CA 1
ATOM 805 C C . HIS A 1 99 ? -7.030 6.457 7.149 1.00 95.38 99 HIS A C 1
ATOM 807 O O . HIS A 1 99 ? -7.353 5.919 6.093 1.00 95.38 99 HIS A O 1
ATOM 813 N N . LYS A 1 100 ? -7.051 7.794 7.266 1.00 96.00 100 LYS A N 1
ATOM 814 C CA . LYS A 1 100 ? -7.406 8.681 6.138 1.00 96.00 100 LYS A CA 1
ATOM 815 C C . LYS A 1 100 ? -6.422 8.562 4.973 1.00 96.00 100 LYS A C 1
ATOM 817 O O . LYS A 1 100 ? -6.854 8.552 3.823 1.00 96.00 100 LYS A O 1
ATOM 822 N N . GLN A 1 101 ? -5.122 8.493 5.256 1.00 95.75 101 GLN A N 1
ATOM 823 C CA . GLN A 1 101 ? -4.089 8.339 4.224 1.00 95.75 101 GLN A CA 1
ATOM 824 C C . GLN A 1 101 ? -4.207 6.989 3.513 1.00 95.75 101 GLN A C 1
ATOM 826 O O . GLN A 1 101 ? -4.238 6.944 2.284 1.00 95.75 101 GLN A O 1
ATOM 831 N N . MET A 1 102 ? -4.348 5.913 4.287 1.00 95.25 102 MET A N 1
ATOM 832 C CA . MET A 1 102 ? -4.538 4.558 3.780 1.00 95.25 102 MET A CA 1
ATOM 833 C C . MET A 1 102 ? -5.823 4.443 2.958 1.00 95.25 102 MET A C 1
ATOM 835 O O . MET A 1 102 ? -5.791 3.905 1.855 1.00 95.25 102 MET A O 1
ATOM 839 N N . GLN A 1 103 ? -6.930 5.029 3.427 1.00 96.88 103 GLN A N 1
ATOM 840 C CA . GLN A 1 103 ? -8.191 5.079 2.683 1.00 96.88 103 GLN A CA 1
ATOM 841 C C . GLN A 1 103 ? -8.033 5.802 1.343 1.00 96.88 103 GLN A C 1
ATOM 843 O O . GLN A 1 103 ? -8.514 5.307 0.332 1.00 96.88 103 GLN A O 1
ATOM 848 N N . ALA A 1 104 ? -7.339 6.944 1.308 1.00 96.44 104 ALA A N 1
ATOM 849 C CA . ALA A 1 104 ? -7.134 7.689 0.067 1.00 96.44 104 ALA A CA 1
ATOM 850 C C . ALA A 1 104 ? -6.339 6.883 -0.975 1.00 96.44 104 ALA A C 1
ATOM 852 O O . ALA A 1 104 ? -6.654 6.932 -2.167 1.00 96.44 104 ALA A O 1
ATOM 853 N N . ASP A 1 105 ? -5.332 6.128 -0.532 1.00 96.31 105 ASP A N 1
ATOM 854 C CA . ASP A 1 105 ? -4.553 5.255 -1.409 1.00 96.31 105 ASP A CA 1
ATOM 855 C C . ASP A 1 105 ? -5.378 4.038 -1.860 1.00 96.31 105 ASP A C 1
ATOM 857 O O . ASP A 1 105 ? -5.365 3.703 -3.044 1.00 96.31 105 ASP A O 1
ATOM 861 N N . VAL A 1 106 ? -6.174 3.430 -0.973 1.00 95.56 106 VAL A N 1
ATOM 862 C CA . VAL A 1 106 ? -7.119 2.354 -1.326 1.00 95.56 106 VAL A CA 1
ATOM 863 C C . VAL A 1 106 ? -8.146 2.830 -2.355 1.00 95.56 106 VAL A C 1
ATOM 865 O O . VAL A 1 106 ? -8.345 2.163 -3.370 1.00 95.56 106 VAL A O 1
ATOM 868 N N . ASP A 1 107 ? -8.751 4.000 -2.153 1.00 95.25 107 ASP A N 1
ATOM 869 C CA . ASP A 1 107 ? -9.713 4.586 -3.090 1.00 95.25 107 ASP A CA 1
ATOM 870 C C . ASP A 1 107 ? -9.064 4.846 -4.457 1.00 95.25 107 ASP A C 1
ATOM 872 O O . ASP A 1 107 ? -9.655 4.563 -5.504 1.00 95.25 107 ASP A O 1
ATOM 876 N N . TYR A 1 108 ? -7.823 5.347 -4.467 1.00 94.56 108 TYR A N 1
ATOM 877 C CA . TYR A 1 108 ? -7.063 5.536 -5.699 1.00 94.56 108 TYR A CA 1
ATOM 878 C C . TYR A 1 108 ? -6.809 4.208 -6.416 1.00 94.56 108 TYR A C 1
ATOM 880 O O . TYR A 1 108 ? -7.084 4.111 -7.615 1.00 94.56 108 TYR A O 1
ATOM 888 N N . ILE A 1 109 ? -6.339 3.187 -5.696 1.00 93.75 109 ILE A N 1
ATOM 889 C CA . ILE A 1 109 ? -6.084 1.845 -6.233 1.00 93.75 109 ILE A CA 1
ATOM 890 C C . ILE A 1 109 ? -7.359 1.282 -6.865 1.00 93.75 109 ILE A C 1
ATOM 892 O O . ILE A 1 109 ? -7.342 0.909 -8.038 1.00 93.75 109 ILE A O 1
ATOM 896 N N . LEU A 1 110 ? -8.479 1.305 -6.140 1.00 91.19 110 LEU A N 1
ATOM 897 C CA . LEU A 1 110 ? -9.774 0.812 -6.620 1.00 91.19 110 LEU A CA 1
ATOM 898 C C . LEU A 1 110 ? -10.323 1.619 -7.807 1.00 91.19 110 LEU A C 1
ATOM 900 O O . LEU A 1 110 ? -11.080 1.088 -8.613 1.00 91.19 110 LEU A O 1
ATOM 904 N N . SER A 1 111 ? -9.937 2.891 -7.950 1.00 91.00 111 SER A N 1
ATOM 905 C CA . SER A 1 111 ? -10.313 3.711 -9.112 1.00 91.00 111 SER A CA 1
ATOM 906 C C . SER A 1 111 ? -9.513 3.401 -10.386 1.00 91.00 111 SER A C 1
ATOM 908 O O . SER A 1 111 ? -9.892 3.853 -11.470 1.00 91.00 111 SER A O 1
ATOM 910 N N . LYS A 1 112 ? -8.376 2.703 -10.262 1.00 86.75 112 LYS A N 1
ATOM 911 C CA . LYS A 1 112 ? -7.403 2.469 -11.345 1.00 86.75 112 LYS A CA 1
ATOM 912 C C . LYS A 1 112 ? -7.274 1.014 -11.748 1.00 86.75 112 LYS A C 1
ATOM 914 O O . LYS A 1 112 ? -7.092 0.737 -12.930 1.00 86.75 112 LYS A O 1
ATOM 919 N N . VAL A 1 113 ? -7.341 0.111 -10.780 1.00 69.00 113 VAL A N 1
ATOM 920 C CA . VAL A 1 113 ? -7.499 -1.315 -11.029 1.00 69.00 113 VAL A CA 1
ATOM 921 C C . VAL A 1 113 ? -8.947 -1.471 -11.464 1.00 69.00 113 VAL A C 1
ATOM 923 O O . VAL A 1 113 ? -9.840 -1.433 -10.622 1.00 69.00 113 VAL A O 1
ATOM 926 N N . GLU A 1 114 ? -9.206 -1.520 -12.775 1.00 59.06 114 GLU A N 1
ATOM 927 C CA . GLU A 1 114 ? -10.535 -1.889 -13.271 1.00 59.06 114 GLU A CA 1
ATOM 928 C C . GLU A 1 114 ? -11.027 -3.109 -12.480 1.00 59.06 114 GLU A C 1
ATOM 930 O O . GLU A 1 114 ? -10.277 -4.064 -12.275 1.00 59.06 114 GLU A O 1
ATOM 935 N N . MET A 1 115 ? -12.250 -2.977 -11.949 1.00 49.94 115 MET A N 1
ATOM 936 C CA . MET A 1 115 ? -12.967 -3.938 -11.110 1.00 49.94 115 MET A CA 1
ATOM 937 C C . MET A 1 115 ? -12.548 -5.379 -11.400 1.00 49.94 115 MET A C 1
ATOM 939 O O . MET A 1 115 ? -12.772 -5.822 -12.517 1.00 49.94 115 MET A O 1
ATOM 943 N N . TYR A 1 116 ? -11.994 -6.079 -10.401 1.00 45.62 116 TYR A N 1
ATOM 944 C CA . TYR A 1 116 ? -11.894 -7.541 -10.320 1.00 45.62 116 TYR A CA 1
ATOM 945 C C . TYR A 1 116 ? -12.174 -8.279 -11.642 1.00 45.62 116 TYR A C 1
ATOM 947 O O . TYR A 1 116 ? -13.247 -8.858 -11.802 1.00 45.62 116 TYR A O 1
ATOM 955 N N . ASP A 1 117 ? -11.195 -8.354 -12.547 1.00 41.56 117 ASP A N 1
ATOM 956 C CA . ASP A 1 117 ? -11.114 -9.512 -13.442 1.00 41.56 117 ASP A CA 1
ATOM 957 C C . ASP A 1 117 ? -10.624 -10.691 -12.583 1.00 41.56 117 ASP A C 1
ATOM 959 O O . ASP A 1 117 ? -9.492 -11.176 -12.672 1.00 41.56 117 ASP A O 1
ATOM 963 N N . VAL A 1 118 ? -11.501 -11.130 -11.675 1.00 45.28 118 VAL A N 1
ATOM 964 C CA . VAL A 1 118 ? -11.563 -12.541 -11.329 1.00 45.28 118 VAL A CA 1
ATOM 965 C C . VAL A 1 118 ? -12.076 -13.178 -12.601 1.00 45.28 118 VAL A C 1
ATOM 967 O O . VAL A 1 118 ? -13.258 -13.106 -12.929 1.00 45.28 118 VAL A O 1
ATOM 970 N N . VAL A 1 119 ? -11.147 -13.739 -13.360 1.00 42.09 119 VAL A N 1
ATOM 971 C CA . VAL A 1 119 ? -11.490 -14.695 -14.394 1.00 42.09 119 VAL A CA 1
ATOM 972 C C . VAL A 1 119 ? -12.051 -15.917 -13.662 1.00 42.09 119 VAL A C 1
ATOM 974 O O . VAL A 1 119 ? -11.321 -16.858 -13.370 1.00 42.09 119 VAL A O 1
ATOM 977 N N . ASP A 1 120 ? -13.335 -15.878 -13.309 1.00 47.47 120 ASP A N 1
ATOM 978 C CA . ASP A 1 120 ? -14.136 -17.086 -13.152 1.00 47.47 120 ASP A CA 1
ATOM 979 C C . ASP A 1 120 ? -14.483 -17.548 -14.572 1.00 47.47 120 ASP A C 1
ATOM 981 O O . ASP A 1 120 ? -15.525 -17.237 -15.145 1.00 47.47 120 ASP A O 1
ATOM 985 N N . SER A 1 121 ? -13.531 -18.246 -15.176 1.00 48.28 121 SER A N 1
ATOM 986 C CA . SER A 1 121 ? -13.807 -19.287 -16.160 1.00 48.28 121 SER A CA 1
ATOM 987 C C . SER A 1 121 ? -13.020 -20.489 -15.640 1.00 48.28 121 SER A C 1
ATOM 989 O O . SER A 1 121 ? -11.792 -20.459 -15.646 1.00 48.28 121 SER A O 1
ATOM 991 N N . ASP A 1 122 ? -13.633 -21.473 -14.993 1.00 44.62 122 ASP A N 1
ATOM 992 C CA . ASP A 1 122 ? -14.746 -22.235 -15.542 1.00 44.62 122 ASP A CA 1
ATOM 993 C C . ASP A 1 122 ? -15.722 -22.702 -14.446 1.00 44.62 122 ASP A C 1
ATOM 995 O O . ASP A 1 122 ? -15.392 -23.546 -13.613 1.00 44.62 122 ASP A O 1
ATOM 999 N N . ASP A 1 123 ? -16.964 -22.215 -14.512 1.00 52.31 123 ASP A N 1
ATOM 1000 C CA . ASP A 1 123 ? -18.099 -23.138 -14.474 1.00 52.31 123 ASP A CA 1
ATOM 1001 C C . ASP A 1 123 ? -18.069 -23.901 -15.811 1.00 52.31 123 ASP A C 1
ATOM 1003 O O . ASP A 1 123 ? -18.588 -23.399 -16.805 1.00 52.31 123 ASP A O 1
ATOM 1007 N N . GLU A 1 124 ? -17.443 -25.079 -15.860 1.00 51.31 124 GLU A N 1
ATOM 1008 C CA . GLU A 1 124 ? -17.775 -26.115 -16.850 1.00 51.31 124 GLU A CA 1
ATOM 1009 C C . GLU A 1 124 ? -17.396 -27.525 -16.329 1.00 51.31 124 GLU A C 1
ATOM 1011 O O . GLU A 1 124 ? -16.226 -27.909 -16.289 1.00 51.31 124 GLU A O 1
ATOM 1016 N N . ASP A 1 125 ? -18.468 -28.248 -15.961 1.00 45.00 125 ASP A N 1
ATOM 1017 C CA . ASP A 1 125 ? -18.691 -29.695 -15.718 1.00 45.00 125 ASP A CA 1
ATOM 1018 C C . ASP A 1 125 ? -18.269 -30.389 -14.399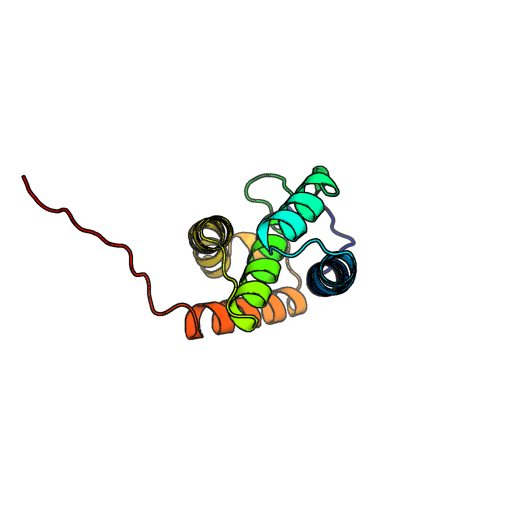 1.00 45.00 125 ASP A C 1
ATOM 1020 O O . ASP A 1 125 ? -17.087 -30.753 -14.195 1.00 45.00 125 ASP A O 1
#